Protein AF-A0A519YNK1-F1 (afdb_monomer)

Nearest PDB structures (foldseek):
  8r4b-assembly1_A  TM=4.518E-01  e=3.516E+00  Chlorobaculum tepidum
  6e3b-assembly11_K  TM=5.592E-01  e=9.603E+00  Saccharomyces cerevisiae

Secondary structure (DSSP, 8-state):
-TTTTT---STTS-SSB-TTSSBPPHHHHHHHHHHHHHHTT----S--SS---TTHHHHHHHHHHHHHHHHTT--HHHHHHHHHHHHT-SSTHHHHGGGSS-HHHHHHHHHHHHHHHHH-

Foldseek 3Di:
DCVVLVADDDPPQEPDADNVNDHDDPVVVFVVVVVVCVVVVQFDPPPDPDTDTPVVVLLVVLLVVLLVCLVVVHDVVVCLVVSCVVSPPPDSVVSCVSCPDDPSSVVSVVVVVVVVVVVD

Structure (mmCIF, N/CA/C/O backbone):
data_AF-A0A519YNK1-F1
#
_entry.id   AF-A0A519YNK1-F1
#
loop_
_atom_site.group_PDB
_atom_site.id
_atom_site.type_symbol
_atom_site.label_atom_id
_atom_site.label_alt_id
_atom_site.label_comp_id
_atom_site.label_asym_id
_atom_site.label_entity_id
_atom_site.label_seq_id
_atom_site.pdbx_PDB_ins_code
_atom_site.Cartn_x
_atom_site.Cartn_y
_atom_site.Cartn_z
_atom_site.occupancy
_atom_site.B_iso_or_equiv
_atom_site.auth_seq_id
_atom_site.auth_comp_id
_atom_site.auth_asym_id
_atom_site.auth_atom_id
_atom_site.pdbx_PDB_model_num
ATOM 1 N N . TRP A 1 1 ? 16.571 -18.365 -16.107 1.00 76.44 1 TRP A N 1
ATOM 2 C CA . TRP A 1 1 ? 16.019 -17.244 -16.895 1.00 76.44 1 TRP A CA 1
ATOM 3 C C . TRP A 1 1 ? 17.041 -16.142 -17.194 1.00 76.44 1 TRP A C 1
ATOM 5 O O . TRP A 1 1 ? 17.367 -15.988 -18.360 1.00 76.44 1 TRP A O 1
ATOM 15 N N . ARG A 1 2 ? 17.610 -15.410 -16.214 1.00 82.69 2 ARG A N 1
ATOM 16 C CA . ARG A 1 2 ? 18.537 -14.286 -16.512 1.00 82.69 2 ARG A CA 1
ATOM 17 C C . ARG A 1 2 ? 19.756 -14.677 -17.365 1.00 82.69 2 ARG A C 1
ATOM 19 O O . ARG A 1 2 ? 20.048 -13.993 -18.339 1.00 82.69 2 ARG A O 1
ATOM 26 N N . VAL A 1 3 ? 20.399 -15.804 -17.043 1.00 83.62 3 VAL A N 1
ATOM 27 C CA . VAL A 1 3 ? 21.522 -16.366 -17.821 1.00 83.62 3 VAL A CA 1
ATOM 28 C C . VAL A 1 3 ? 21.101 -16.686 -19.261 1.00 83.62 3 VAL A C 1
ATOM 30 O O . VAL A 1 3 ? 21.783 -16.311 -20.206 1.00 83.62 3 VAL A O 1
ATOM 33 N N . GLN A 1 4 ? 19.931 -17.307 -19.440 1.00 86.31 4 GLN A N 1
ATOM 34 C CA . GLN A 1 4 ? 19.389 -17.655 -20.762 1.00 86.31 4 GLN A CA 1
ATOM 35 C C . GLN A 1 4 ? 19.073 -16.413 -21.611 1.00 86.31 4 GLN A C 1
ATOM 37 O O . GLN A 1 4 ? 19.224 -16.447 -22.825 1.00 86.31 4 GLN A O 1
ATOM 42 N N . GLN A 1 5 ? 18.660 -15.315 -20.972 1.00 83.06 5 GLN A N 1
ATOM 43 C CA . GLN A 1 5 ? 18.306 -14.049 -21.626 1.00 83.06 5 GLN A CA 1
ATOM 44 C C . GLN A 1 5 ? 19.488 -13.069 -21.743 1.00 83.06 5 GLN A C 1
ATOM 46 O O . GLN A 1 5 ? 19.292 -11.921 -22.131 1.00 83.06 5 GLN A O 1
ATOM 51 N N . LYS A 1 6 ? 20.715 -13.499 -21.405 1.00 86.81 6 LYS A N 1
ATOM 52 C CA . LYS A 1 6 ? 21.933 -12.663 -21.432 1.00 86.81 6 LYS A CA 1
ATOM 53 C C . LYS A 1 6 ? 21.789 -11.348 -20.642 1.00 86.81 6 LYS A C 1
ATOM 55 O O . LYS A 1 6 ? 22.317 -10.308 -21.033 1.00 86.81 6 LYS A O 1
ATOM 60 N N . HIS A 1 7 ? 21.063 -11.397 -19.526 1.00 87.50 7 HIS A N 1
ATOM 61 C CA . HIS A 1 7 ? 20.918 -10.270 -18.608 1.00 87.50 7 HIS A CA 1
ATOM 62 C C . HIS A 1 7 ? 22.135 -10.144 -17.669 1.00 87.50 7 HIS A C 1
ATOM 64 O O . HIS A 1 7 ? 22.809 -11.150 -17.425 1.00 87.50 7 HIS A O 1
ATOM 70 N N . PRO A 1 8 ? 22.405 -8.956 -17.091 1.00 87.56 8 PRO A N 1
ATOM 71 C CA . PRO A 1 8 ? 23.485 -8.770 -16.120 1.00 87.56 8 PRO A CA 1
ATOM 72 C C . PRO A 1 8 ? 23.387 -9.734 -14.920 1.00 87.56 8 PRO A C 1
ATOM 74 O O . PRO A 1 8 ? 22.293 -9.989 -14.412 1.00 87.56 8 PRO A O 1
ATOM 77 N N . GLN A 1 9 ? 24.534 -10.280 -14.491 1.00 87.56 9 GLN A N 1
ATOM 78 C CA . GLN A 1 9 ? 24.648 -11.262 -13.392 1.00 87.56 9 GLN A CA 1
ATOM 79 C C . GLN A 1 9 ? 25.418 -10.744 -12.170 1.00 87.56 9 GLN A C 1
ATOM 81 O O . GLN A 1 9 ? 25.546 -11.470 -11.190 1.00 87.56 9 GLN A O 1
ATOM 86 N N . ALA A 1 10 ? 25.966 -9.529 -12.232 1.00 89.00 10 ALA A N 1
ATOM 87 C CA . ALA A 1 10 ? 26.723 -8.966 -11.122 1.00 89.00 10 ALA A CA 1
ATOM 88 C C . ALA A 1 10 ? 25.833 -8.801 -9.875 1.00 89.00 10 ALA A C 1
ATOM 90 O O . ALA A 1 10 ? 24.618 -8.631 -9.992 1.00 89.00 10 ALA A O 1
ATOM 91 N N . ASN A 1 11 ? 26.425 -8.857 -8.681 1.00 86.56 11 ASN A N 1
ATOM 92 C CA . ASN A 1 11 ? 25.670 -8.753 -7.423 1.00 86.56 11 ASN A CA 1
ATOM 93 C C . ASN A 1 11 ? 24.995 -7.384 -7.240 1.00 86.56 11 ASN A C 1
ATOM 95 O O . ASN A 1 11 ? 23.996 -7.281 -6.536 1.00 86.56 11 ASN A O 1
ATOM 99 N N . ASP A 1 12 ? 25.525 -6.349 -7.884 1.00 88.88 12 ASP A N 1
ATOM 100 C CA . ASP A 1 12 ? 24.982 -4.993 -7.942 1.00 88.88 12 ASP A CA 1
ATOM 101 C C . ASP A 1 12 ? 24.051 -4.770 -9.149 1.00 88.88 12 ASP A C 1
ATOM 103 O O . ASP A 1 12 ? 23.546 -3.666 -9.359 1.00 88.88 12 ASP A O 1
ATOM 107 N N . ALA A 1 13 ? 23.780 -5.810 -9.946 1.00 89.50 13 ALA A N 1
ATOM 108 C CA . ALA A 1 13 ? 22.851 -5.710 -11.057 1.00 89.50 13 ALA A CA 1
ATOM 109 C C . ALA A 1 13 ? 21.426 -5.445 -10.560 1.00 89.50 13 ALA A C 1
ATOM 111 O O . ALA A 1 13 ? 20.913 -6.109 -9.655 1.00 89.50 13 ALA A O 1
ATOM 112 N N . TRP A 1 14 ? 20.737 -4.529 -11.239 1.00 90.75 14 TRP A N 1
ATOM 113 C CA . TRP A 1 14 ? 19.348 -4.193 -10.950 1.00 90.75 14 TRP A CA 1
ATOM 114 C C . TRP A 1 14 ? 18.448 -5.438 -10.910 1.00 90.75 14 TRP A C 1
ATOM 116 O O . TRP A 1 14 ? 18.533 -6.338 -11.755 1.00 90.75 14 TRP A O 1
ATOM 126 N N . LEU A 1 15 ? 17.541 -5.497 -9.929 1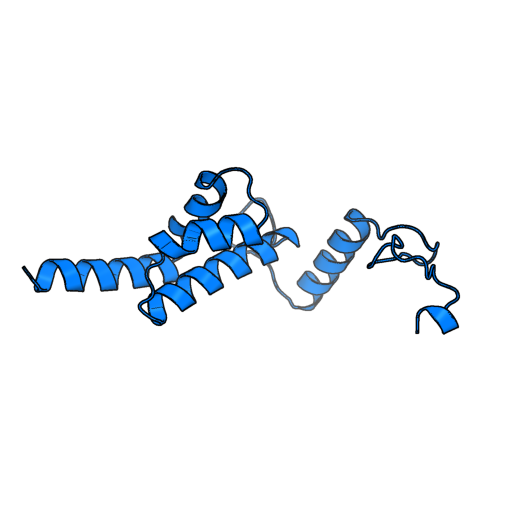.00 88.88 15 LEU A N 1
ATOM 127 C CA . LEU A 1 15 ? 16.571 -6.592 -9.838 1.00 88.88 15 LEU A CA 1
ATOM 128 C C . LEU A 1 15 ? 15.575 -6.550 -11.012 1.00 88.88 15 LEU A C 1
ATOM 130 O O . LEU A 1 15 ? 15.318 -7.563 -11.668 1.00 88.88 15 LEU A O 1
ATOM 134 N N . PHE A 1 16 ? 15.053 -5.358 -11.298 1.00 89.00 16 PHE A N 1
ATOM 135 C CA . PHE A 1 16 ? 14.148 -5.104 -12.411 1.00 89.00 16 PHE A CA 1
ATOM 136 C C . PHE A 1 16 ? 14.917 -4.455 -13.555 1.00 89.00 16 PHE A C 1
ATOM 138 O O . PHE A 1 16 ? 15.481 -3.370 -13.404 1.00 89.00 16 PHE A O 1
ATOM 145 N N . ILE A 1 17 ? 14.922 -5.127 -14.701 1.00 90.69 17 ILE A N 1
ATOM 146 C CA . ILE A 1 17 ? 15.700 -4.746 -15.878 1.00 90.69 17 ILE A CA 1
ATOM 147 C C . ILE A 1 17 ? 14.803 -4.643 -17.102 1.00 90.69 17 ILE A C 1
ATOM 149 O O . ILE A 1 17 ? 13.906 -5.463 -17.310 1.00 90.69 17 ILE A O 1
ATOM 153 N N . GLY A 1 18 ? 15.036 -3.608 -17.902 1.00 86.62 18 GLY A N 1
ATOM 154 C CA . GLY A 1 18 ? 14.405 -3.446 -19.204 1.00 86.62 18 GLY A CA 1
ATOM 155 C C . GLY A 1 18 ? 15.028 -4.360 -20.262 1.00 86.62 18 GLY A C 1
ATOM 156 O O . GLY A 1 18 ? 16.065 -4.990 -20.052 1.00 86.62 18 GLY A O 1
ATOM 157 N N . LYS A 1 19 ? 14.427 -4.384 -21.457 1.00 85.38 19 LYS A N 1
ATOM 158 C CA . LYS A 1 19 ? 14.947 -5.143 -22.615 1.00 85.38 19 LYS A CA 1
ATOM 159 C C . LYS A 1 19 ? 16.348 -4.701 -23.060 1.00 85.38 19 LYS A C 1
ATOM 161 O O . LYS A 1 19 ? 17.039 -5.446 -23.738 1.00 85.38 19 LYS A O 1
ATOM 166 N N . ASN A 1 20 ? 16.754 -3.494 -22.682 1.00 87.38 20 ASN A N 1
ATOM 167 C CA . ASN A 1 20 ? 18.062 -2.907 -22.956 1.00 87.38 20 ASN A CA 1
ATOM 168 C C . ASN A 1 20 ? 19.106 -3.205 -21.861 1.00 87.38 20 ASN A C 1
ATOM 170 O O . ASN A 1 20 ? 20.144 -2.550 -21.839 1.00 87.38 20 ASN A O 1
ATOM 174 N N . ASN A 1 21 ? 18.840 -4.143 -20.940 1.00 87.44 21 ASN A N 1
ATOM 175 C CA . ASN A 1 21 ? 19.712 -4.485 -19.805 1.00 87.44 21 ASN A CA 1
ATOM 176 C C . ASN A 1 21 ? 19.992 -3.332 -18.823 1.00 87.44 21 ASN A C 1
ATOM 178 O O . ASN A 1 21 ? 20.890 -3.441 -17.991 1.00 87.44 21 ASN A O 1
ATOM 182 N N . GLN A 1 22 ? 19.215 -2.251 -18.885 1.00 88.56 22 GLN A N 1
ATOM 183 C CA . GLN A 1 22 ? 19.287 -1.134 -17.943 1.00 88.56 22 GLN A CA 1
ATOM 184 C C . GLN A 1 22 ? 18.238 -1.282 -16.841 1.00 88.56 22 GLN A C 1
ATOM 186 O O . GLN A 1 22 ? 17.315 -2.097 -16.956 1.00 88.56 22 GLN A O 1
ATOM 191 N N . ALA A 1 23 ? 18.362 -0.470 -15.788 1.00 90.12 23 ALA A N 1
ATOM 192 C CA . ALA A 1 23 ? 17.342 -0.357 -14.751 1.00 90.12 23 ALA A CA 1
ATOM 193 C C . ALA A 1 23 ? 15.958 -0.117 -15.373 1.00 90.12 23 ALA A C 1
ATOM 195 O O . ALA A 1 23 ? 15.804 0.672 -16.312 1.00 90.12 23 ALA A O 1
ATOM 196 N N . PHE A 1 24 ? 14.945 -0.811 -14.859 1.00 91.50 24 PHE A N 1
ATOM 197 C CA . PHE A 1 24 ? 13.584 -0.630 -15.343 1.00 91.50 24 PHE A CA 1
ATOM 198 C C . PHE 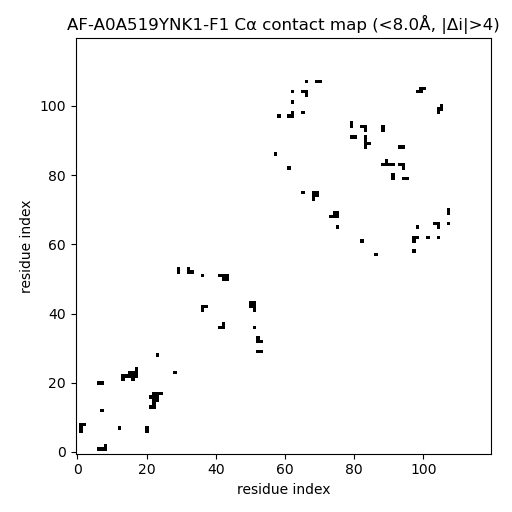A 1 24 ? 13.091 0.791 -15.045 1.00 91.50 24 PHE A C 1
ATOM 200 O O . PHE A 1 24 ? 13.214 1.289 -13.928 1.00 91.50 24 PHE A O 1
ATOM 207 N N . ASN A 1 25 ? 12.517 1.448 -16.050 1.00 91.06 25 ASN A N 1
ATOM 208 C CA . ASN A 1 25 ? 12.070 2.829 -15.933 1.00 91.06 25 ASN A CA 1
ATOM 209 C C . ASN A 1 25 ? 10.757 2.921 -15.129 1.00 91.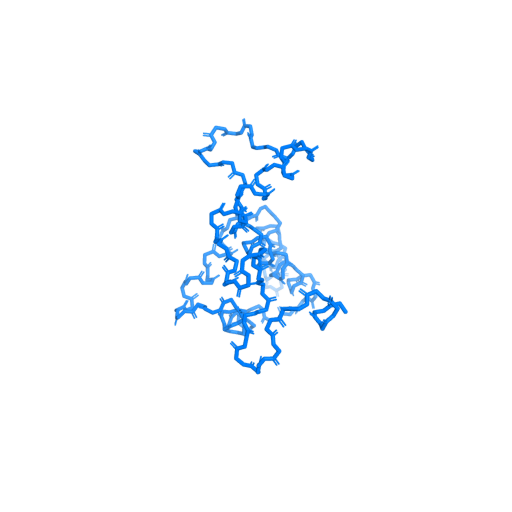06 25 ASN A C 1
ATOM 211 O O . ASN A 1 25 ? 9.782 2.233 -15.440 1.00 91.06 25 ASN A O 1
ATOM 215 N N . GLN A 1 26 ? 10.718 3.808 -14.129 1.00 90.00 26 GLN A N 1
ATOM 216 C CA . GLN A 1 26 ? 9.545 4.009 -13.272 1.00 90.00 26 GLN A CA 1
ATOM 217 C C . GLN A 1 26 ? 8.289 4.412 -14.061 1.00 90.00 26 GLN A C 1
ATOM 219 O O . GLN A 1 26 ? 7.230 3.833 -13.842 1.00 90.00 26 GLN A O 1
ATOM 224 N N . TRP A 1 27 ? 8.397 5.328 -15.024 1.00 92.31 27 TRP A N 1
ATOM 225 C CA . TRP A 1 27 ? 7.274 5.765 -15.864 1.00 92.31 27 TRP A CA 1
ATOM 226 C C . TRP A 1 27 ? 6.681 4.617 -16.678 1.00 92.31 27 TRP A C 1
ATOM 228 O O . TRP A 1 27 ? 5.468 4.510 -16.828 1.00 92.31 27 TRP A O 1
ATOM 238 N N . THR A 1 28 ? 7.534 3.718 -17.179 1.00 93.00 28 THR A N 1
ATOM 239 C CA . THR A 1 28 ? 7.073 2.515 -17.891 1.00 93.00 28 THR A CA 1
ATOM 240 C C . THR A 1 28 ? 6.302 1.585 -16.956 1.00 93.00 28 THR A C 1
ATOM 242 O O . THR A 1 28 ? 5.296 1.001 -17.358 1.00 93.00 28 THR A O 1
ATOM 245 N N . LEU A 1 29 ? 6.748 1.454 -15.704 1.00 92.44 29 LEU A N 1
ATOM 246 C CA . LEU A 1 29 ? 6.062 0.646 -14.700 1.00 92.44 29 LEU A CA 1
ATOM 247 C C . LEU A 1 29 ? 4.708 1.259 -14.315 1.00 92.44 29 LEU A C 1
ATOM 249 O O . LEU A 1 29 ? 3.717 0.540 -14.195 1.00 92.44 29 LEU A O 1
ATOM 253 N N . GLU A 1 30 ? 4.649 2.580 -14.169 1.00 93.62 30 GLU A N 1
ATOM 254 C CA . GLU A 1 30 ? 3.415 3.318 -13.892 1.00 93.62 30 GLU A CA 1
ATOM 255 C C . GLU A 1 30 ? 2.406 3.217 -15.047 1.00 93.62 30 GLU A C 1
ATOM 257 O O . GLU A 1 30 ? 1.224 2.974 -14.796 1.00 93.62 30 GLU A O 1
ATOM 262 N N . ASP A 1 31 ? 2.851 3.310 -16.307 1.00 94.56 31 ASP A N 1
ATOM 263 C CA . ASP A 1 31 ? 1.983 3.107 -17.477 1.00 94.56 31 ASP A CA 1
ATOM 264 C C . ASP A 1 31 ? 1.470 1.662 -17.559 1.00 94.56 31 ASP A C 1
ATOM 266 O O . ASP A 1 31 ? 0.282 1.421 -17.784 1.00 94.56 31 ASP A O 1
ATOM 270 N N . ALA A 1 32 ? 2.339 0.679 -17.302 1.00 94.88 32 ALA A N 1
ATOM 271 C CA . ALA A 1 32 ? 1.930 -0.721 -17.228 1.00 94.88 32 ALA A CA 1
ATOM 272 C C . ALA A 1 32 ? 0.866 -0.936 -16.138 1.00 94.88 32 ALA A C 1
ATOM 274 O O . ALA A 1 32 ? -0.159 -1.574 -16.394 1.00 94.88 32 ALA A O 1
ATOM 275 N N . PHE A 1 33 ? 1.061 -0.354 -14.950 1.00 95.88 33 PHE A N 1
ATOM 276 C CA . PHE A 1 33 ? 0.079 -0.400 -13.869 1.00 95.88 33 PHE A CA 1
ATOM 277 C C . PHE A 1 33 ? -1.244 0.255 -14.272 1.00 95.88 33 PHE A C 1
ATOM 279 O O . PHE A 1 33 ? -2.303 -0.332 -14.053 1.00 95.88 33 PHE A O 1
ATOM 286 N N . LYS A 1 34 ? -1.204 1.428 -14.917 1.00 95.88 34 LYS A N 1
ATOM 287 C CA . LYS A 1 34 ? -2.400 2.108 -15.430 1.00 95.88 34 LYS A CA 1
ATOM 288 C C . LYS A 1 34 ? -3.201 1.198 -16.364 1.00 95.88 34 LYS A C 1
ATOM 290 O O . LYS A 1 34 ? -4.405 1.052 -16.164 1.00 95.88 34 LYS A O 1
ATOM 295 N N . ARG A 1 35 ? -2.543 0.537 -17.322 1.00 97.06 35 ARG A N 1
ATOM 296 C CA . ARG A 1 35 ? -3.195 -0.397 -18.258 1.00 97.06 35 ARG A CA 1
ATOM 297 C C . ARG A 1 35 ? -3.798 -1.609 -17.549 1.00 97.06 35 ARG A C 1
ATOM 299 O O . ARG A 1 35 ? -4.903 -2.022 -17.890 1.00 97.06 35 ARG A O 1
ATOM 306 N N . ILE A 1 36 ? -3.086 -2.192 -16.580 1.00 97.00 36 ILE A N 1
ATOM 307 C CA . ILE A 1 36 ? -3.590 -3.324 -15.782 1.00 97.00 36 ILE A CA 1
ATOM 308 C C . ILE A 1 36 ? -4.837 -2.902 -15.004 1.00 97.00 36 ILE A C 1
ATOM 310 O O . ILE A 1 36 ? -5.862 -3.575 -15.069 1.00 97.00 36 ILE A O 1
ATOM 314 N N . ARG A 1 37 ? -4.764 -1.761 -14.316 1.00 96.44 37 ARG A N 1
ATOM 315 C CA . ARG A 1 37 ? -5.862 -1.176 -13.546 1.00 96.44 37 ARG A CA 1
ATOM 316 C C . ARG A 1 37 ? -7.103 -0.936 -14.412 1.00 96.44 37 ARG A C 1
ATOM 318 O O . ARG A 1 37 ? -8.203 -1.300 -14.006 1.00 96.44 37 ARG A O 1
ATOM 325 N N . GLU A 1 38 ? -6.927 -0.355 -15.598 1.00 95.81 38 GLU A N 1
ATOM 326 C CA . GLU A 1 38 ? -8.014 -0.108 -16.555 1.00 95.81 38 GLU A CA 1
ATOM 327 C C . GLU A 1 38 ? -8.659 -1.411 -17.035 1.00 95.81 38 GLU A C 1
ATOM 329 O O . GLU A 1 38 ? -9.882 -1.531 -17.003 1.00 95.81 38 GLU A O 1
ATOM 334 N N . LYS A 1 39 ? -7.854 -2.419 -17.396 1.00 97.50 39 LYS A N 1
ATOM 335 C CA . LYS A 1 39 ? -8.355 -3.748 -17.785 1.00 97.50 39 LYS A CA 1
ATOM 336 C C . LYS A 1 39 ? -9.083 -4.470 -16.653 1.00 97.50 39 LYS A C 1
ATOM 338 O O . LYS A 1 39 ? -10.029 -5.200 -16.917 1.00 97.50 39 LYS A O 1
ATOM 343 N N . ALA A 1 40 ? -8.658 -4.260 -15.411 1.00 96.81 40 ALA A N 1
ATOM 344 C CA . ALA A 1 40 ? -9.326 -4.791 -14.228 1.00 96.81 40 ALA A CA 1
ATOM 345 C C . ALA A 1 40 ? -10.611 -4.021 -13.862 1.00 96.81 40 ALA A C 1
ATOM 347 O O . ALA A 1 40 ? -11.285 -4.388 -12.904 1.00 96.81 40 ALA A O 1
ATOM 348 N N . GLY A 1 41 ? -10.945 -2.936 -14.573 1.00 96.12 41 GLY A N 1
ATOM 349 C CA . GLY A 1 41 ? -12.106 -2.098 -14.267 1.00 96.12 41 GLY A CA 1
ATOM 350 C C . GLY A 1 41 ? -11.964 -1.278 -12.980 1.00 96.12 41 GLY A C 1
ATOM 351 O O . GLY A 1 41 ? -12.948 -0.725 -12.493 1.00 96.12 41 GLY A O 1
ATOM 352 N N . ILE A 1 42 ? -10.753 -1.168 -12.424 1.00 94.69 42 ILE A N 1
ATOM 353 C CA . ILE A 1 42 ? -10.500 -0.479 -11.155 1.00 94.69 42 ILE A CA 1
ATOM 354 C C . ILE A 1 42 ? -10.391 1.024 -11.416 1.00 94.69 42 ILE A C 1
ATOM 356 O O . ILE A 1 42 ? -9.368 1.549 -11.863 1.00 94.69 42 ILE A O 1
ATOM 360 N N . LYS A 1 43 ? -11.453 1.760 -11.113 1.00 93.50 43 LYS A N 1
ATOM 361 C CA . LYS A 1 43 ? -11.509 3.212 -11.295 1.00 93.50 43 LYS A CA 1
ATOM 362 C C . LYS A 1 43 ? -12.158 3.882 -10.099 1.00 93.50 43 LYS A C 1
ATOM 364 O O . LYS A 1 43 ? -13.060 3.326 -9.483 1.00 93.50 43 LYS A O 1
ATOM 369 N N . ARG A 1 44 ? -1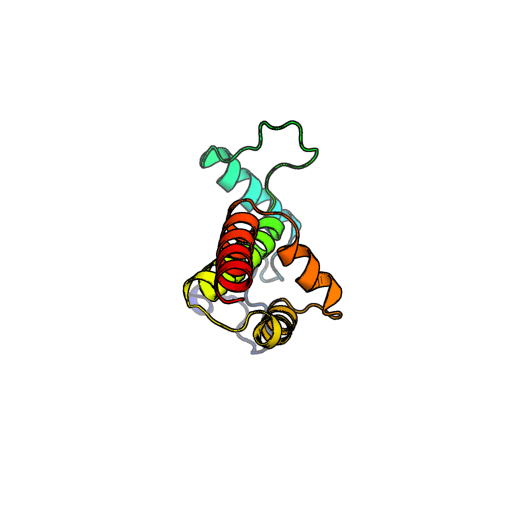1.702 5.094 -9.803 1.00 90.69 44 ARG A N 1
ATOM 370 C CA . ARG A 1 44 ? -12.397 5.987 -8.878 1.00 90.69 44 ARG A CA 1
ATOM 371 C C . ARG A 1 44 ? -13.462 6.772 -9.627 1.00 90.69 44 ARG A C 1
ATOM 373 O O . ARG A 1 44 ? -13.220 7.203 -10.756 1.00 90.69 44 ARG A O 1
ATOM 380 N N . THR A 1 45 ? -14.609 6.953 -8.985 1.00 92.75 45 THR A N 1
ATOM 381 C CA . THR A 1 45 ? -15.786 7.667 -9.512 1.00 92.75 45 THR A CA 1
ATOM 382 C C . THR A 1 45 ? -16.259 8.782 -8.580 1.00 92.75 45 THR A C 1
ATOM 384 O O . THR A 1 45 ? -17.305 9.372 -8.804 1.00 92.75 45 THR A O 1
ATOM 387 N N . ASP A 1 46 ? -15.497 9.072 -7.532 1.00 90.62 46 ASP A N 1
ATOM 388 C CA . ASP A 1 46 ? -15.849 9.976 -6.436 1.00 90.62 46 ASP A CA 1
ATOM 389 C C . ASP A 1 46 ? -15.339 11.412 -6.634 1.00 90.62 46 ASP A C 1
ATOM 391 O O . ASP A 1 46 ? -15.253 12.185 -5.687 1.00 90.62 46 ASP A O 1
ATOM 395 N N . GLY A 1 47 ? -14.962 11.770 -7.863 1.00 89.00 47 GLY A N 1
ATOM 396 C CA . GLY A 1 47 ? -14.476 13.110 -8.200 1.00 89.00 47 GLY A CA 1
ATOM 397 C C . GLY A 1 47 ? -13.058 13.429 -7.715 1.00 89.00 47 GLY A C 1
ATOM 398 O O . GLY A 1 47 ? -12.595 14.548 -7.923 1.00 89.00 47 GLY A O 1
ATOM 399 N N . ALA A 1 48 ? -12.341 12.476 -7.107 1.00 88.12 48 ALA A N 1
ATOM 400 C CA . ALA A 1 48 ? -10.952 12.686 -6.712 1.00 88.12 48 ALA A CA 1
ATOM 401 C C . ALA A 1 48 ? -10.056 12.991 -7.927 1.00 88.12 48 ALA A C 1
ATOM 403 O O . ALA A 1 48 ? -10.174 12.357 -8.978 1.00 88.12 48 ALA A O 1
ATOM 404 N N . THR A 1 49 ? -9.104 13.915 -7.754 1.00 90.12 49 THR A N 1
ATOM 405 C CA . THR A 1 49 ? -8.178 14.357 -8.814 1.00 90.12 49 THR A CA 1
ATOM 406 C C . THR A 1 49 ? -7.400 13.201 -9.443 1.00 90.12 49 THR A C 1
ATOM 408 O O . THR A 1 49 ? -7.134 13.206 -10.643 1.00 90.12 49 THR A O 1
ATOM 411 N N . TYR A 1 50 ? -7.022 12.205 -8.636 1.00 89.88 50 TYR A N 1
ATOM 412 C CA . TYR A 1 50 ? -6.170 11.103 -9.067 1.00 89.88 50 TYR A CA 1
ATOM 413 C C . TYR A 1 50 ? -6.926 9.776 -9.074 1.00 89.88 50 TYR A C 1
ATOM 415 O O . TYR A 1 50 ? -7.596 9.401 -8.114 1.00 89.88 50 TYR A O 1
ATOM 423 N N . GLN A 1 51 ? -6.749 9.025 -10.158 1.00 94.75 51 GLN A N 1
ATOM 424 C CA . GLN A 1 51 ? -7.080 7.603 -10.203 1.00 94.75 51 GLN A CA 1
ATOM 425 C C . GLN A 1 51 ? -6.089 6.791 -9.350 1.00 94.75 51 GLN A C 1
ATOM 427 O O . GLN A 1 51 ? -4.998 7.294 -9.092 1.00 94.75 51 GLN A O 1
ATOM 432 N N . PRO A 1 52 ? -6.410 5.543 -8.950 1.00 94.25 52 PRO A N 1
ATOM 433 C CA . PRO A 1 52 ? -5.483 4.708 -8.191 1.00 94.25 52 PRO A CA 1
ATOM 434 C C . PRO A 1 52 ? -4.140 4.557 -8.917 1.00 94.25 52 PRO A C 1
ATOM 436 O O . PRO A 1 52 ? -4.096 4.205 -10.098 1.00 94.25 52 PRO A O 1
ATOM 439 N N . ARG A 1 53 ? -3.050 4.837 -8.207 1.00 92.56 53 ARG A N 1
ATOM 440 C CA . ARG A 1 53 ? -1.663 4.841 -8.688 1.00 92.56 53 ARG A CA 1
ATOM 441 C C . ARG A 1 53 ? -0.906 3.651 -8.128 1.00 92.56 53 ARG A C 1
ATOM 443 O O . ARG A 1 53 ? -1.283 3.074 -7.111 1.00 92.56 53 ARG A O 1
ATOM 450 N N . LEU A 1 54 ? 0.240 3.356 -8.733 1.00 92.62 54 LEU A N 1
ATOM 451 C CA . LEU A 1 54 ? 1.132 2.309 -8.242 1.00 92.62 54 LEU A CA 1
ATOM 452 C C . LEU A 1 54 ? 1.577 2.571 -6.791 1.00 92.62 54 LEU A C 1
ATOM 454 O O . LEU A 1 54 ? 1.604 1.651 -5.978 1.00 92.62 54 LEU A O 1
ATOM 458 N N . HIS A 1 55 ? 1.851 3.834 -6.440 1.00 90.00 55 HIS A N 1
ATOM 459 C CA . HIS A 1 55 ? 2.195 4.225 -5.068 1.00 90.00 55 HIS A CA 1
ATOM 460 C C . HIS A 1 55 ? 1.071 3.929 -4.061 1.00 90.00 55 HIS A C 1
ATOM 462 O O . HIS A 1 55 ? 1.340 3.653 -2.895 1.00 90.00 55 HIS A O 1
ATOM 468 N N . ASP A 1 56 ? -0.190 3.916 -4.493 1.00 89.94 56 ASP A N 1
ATOM 469 C CA . ASP A 1 56 ? -1.319 3.673 -3.594 1.00 89.94 56 ASP A CA 1
ATOM 470 C C . ASP A 1 56 ? -1.378 2.198 -3.135 1.00 89.94 56 ASP A C 1
ATOM 472 O O . ASP A 1 56 ? -2.018 1.890 -2.128 1.00 89.94 56 ASP A O 1
ATOM 476 N N . LEU A 1 57 ? -0.639 1.281 -3.781 1.00 91.00 57 LEU A N 1
ATOM 477 C CA . LEU A 1 57 ? -0.429 -0.080 -3.264 1.00 91.00 57 LEU A CA 1
ATOM 478 C C . LEU A 1 57 ? 0.314 -0.073 -1.927 1.00 91.00 57 LEU A C 1
ATOM 480 O O . LEU A 1 57 ? -0.033 -0.824 -1.019 1.00 91.00 57 LEU A O 1
ATOM 484 N N . ARG A 1 58 ? 1.307 0.808 -1.778 1.00 89.75 58 ARG A N 1
ATOM 485 C CA . ARG A 1 58 ? 2.034 0.987 -0.519 1.00 89.75 58 ARG A CA 1
ATOM 486 C C . ARG A 1 58 ? 1.107 1.507 0.576 1.00 89.75 58 ARG A C 1
ATOM 488 O O . ARG A 1 58 ? 1.168 1.028 1.705 1.00 89.75 58 ARG A O 1
ATOM 495 N N . HIS A 1 59 ? 0.236 2.455 0.231 1.00 87.38 59 HIS A N 1
ATOM 496 C CA . HIS A 1 59 ? -0.791 2.945 1.147 1.00 87.38 59 HIS A CA 1
ATOM 497 C C . HIS A 1 59 ? -1.746 1.814 1.554 1.00 87.38 59 HIS A C 1
ATOM 499 O O . HIS A 1 59 ? -2.006 1.614 2.737 1.00 87.38 59 HIS A O 1
ATOM 505 N N . SER A 1 60 ? -2.225 1.034 0.583 1.00 89.06 60 SER A N 1
ATOM 506 C CA . SER A 1 60 ? -3.121 -0.104 0.821 1.00 89.06 60 SER A CA 1
ATOM 507 C C . SER A 1 60 ? -2.479 -1.152 1.734 1.00 89.06 60 SER A C 1
ATOM 509 O O . SER A 1 60 ? -3.117 -1.633 2.666 1.00 89.06 60 SER A O 1
ATOM 511 N N . PHE A 1 61 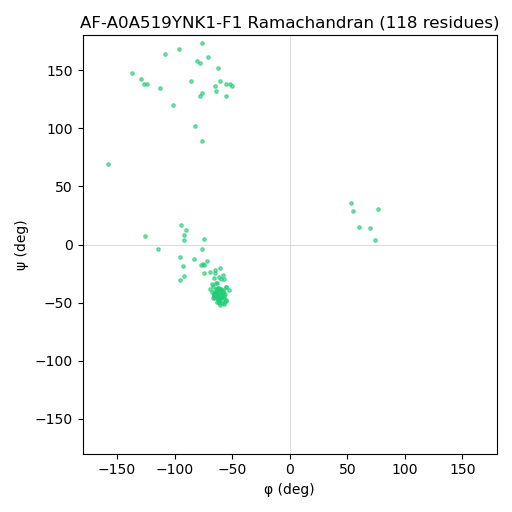? -1.195 -1.461 1.525 1.00 92.38 61 PHE A N 1
ATOM 512 C CA . PHE A 1 61 ? -0.422 -2.331 2.411 1.00 92.38 61 PHE A CA 1
ATOM 513 C C . PHE A 1 61 ? -0.373 -1.795 3.848 1.00 92.38 61 PHE A C 1
ATOM 515 O O . PHE A 1 61 ? -0.669 -2.541 4.782 1.00 92.38 61 PHE A O 1
ATOM 522 N N . ALA A 1 62 ? -0.028 -0.516 4.030 1.00 91.31 62 ALA A N 1
ATOM 523 C CA . ALA A 1 62 ? 0.091 0.084 5.357 1.00 91.31 62 ALA A CA 1
ATOM 524 C C . ALA A 1 62 ? -1.241 0.024 6.122 1.00 91.31 62 ALA A C 1
ATOM 526 O O . ALA A 1 62 ? -1.269 -0.432 7.264 1.00 91.31 62 ALA A O 1
ATOM 527 N N . VAL A 1 63 ? -2.348 0.393 5.466 1.00 88.75 63 VAL A N 1
ATOM 528 C CA . VAL A 1 63 ? -3.699 0.317 6.045 1.00 88.75 63 VAL A CA 1
ATOM 529 C C . VAL A 1 63 ? -4.060 -1.120 6.416 1.00 88.75 63 VAL A C 1
ATOM 531 O O . VAL A 1 63 ? -4.421 -1.373 7.562 1.00 88.75 63 VAL A O 1
ATOM 534 N N . ASN A 1 64 ? -3.914 -2.076 5.493 1.00 91.44 64 ASN A N 1
ATOM 535 C CA . ASN A 1 64 ? -4.255 -3.477 5.760 1.00 91.44 64 ASN A CA 1
ATOM 536 C C . ASN A 1 64 ? -3.433 -4.059 6.920 1.00 91.44 64 ASN A C 1
ATOM 538 O O . ASN A 1 64 ? -3.966 -4.792 7.752 1.00 91.44 64 ASN A O 1
ATOM 542 N N . ARG A 1 65 ? -2.145 -3.706 7.023 1.00 93.62 65 ARG A N 1
ATOM 543 C CA . ARG A 1 65 ? -1.285 -4.148 8.130 1.00 93.62 65 ARG A CA 1
ATOM 544 C C . ARG A 1 65 ? -1.731 -3.568 9.469 1.00 93.62 65 ARG A C 1
ATOM 546 O O . ARG A 1 65 ? -1.732 -4.305 10.458 1.00 93.62 65 ARG A O 1
ATOM 553 N N . LEU A 1 66 ? -2.103 -2.286 9.502 1.00 90.56 66 LEU A N 1
ATOM 554 C CA . LEU A 1 66 ? -2.637 -1.640 10.701 1.00 90.56 66 LEU A CA 1
ATOM 555 C C . LEU A 1 66 ? -3.956 -2.293 11.129 1.00 90.56 66 LEU A C 1
ATOM 557 O O . LEU A 1 66 ? -4.059 -2.709 12.280 1.00 90.56 66 LEU A O 1
ATOM 561 N N . VAL A 1 67 ? -4.912 -2.467 10.208 1.00 88.94 67 VAL A N 1
ATOM 562 C CA . VAL A 1 67 ? -6.200 -3.141 10.473 1.00 88.94 67 VAL A CA 1
ATOM 563 C C . VAL A 1 67 ? -5.973 -4.543 11.046 1.00 88.94 67 VAL A C 1
ATOM 565 O O . VAL A 1 67 ? -6.499 -4.862 12.108 1.00 88.94 67 VAL A O 1
ATOM 568 N N . SER A 1 68 ? -5.103 -5.342 10.422 1.00 93.38 68 SER A N 1
ATOM 569 C CA . SER A 1 68 ? -4.740 -6.680 10.910 1.00 93.38 68 SER A CA 1
ATOM 570 C C . SER A 1 68 ? -4.166 -6.641 12.331 1.00 93.38 68 SER A C 1
ATOM 572 O O . SER A 1 68 ? -4.516 -7.468 13.163 1.00 93.38 68 SER A O 1
ATOM 574 N N . TRP A 1 69 ? -3.300 -5.673 12.661 1.00 94.06 69 TRP A N 1
ATOM 575 C CA . TRP A 1 69 ? -2.783 -5.537 14.030 1.00 94.06 69 TRP A CA 1
ATOM 576 C C . TRP A 1 69 ? -3.851 -5.138 15.046 1.00 94.06 69 TRP A C 1
ATOM 578 O O . TRP A 1 69 ? -3.795 -5.611 16.183 1.00 94.06 69 TRP A O 1
ATOM 588 N N . TYR A 1 70 ? -4.809 -4.295 14.661 1.00 87.88 70 TYR A N 1
ATOM 589 C CA . TYR A 1 70 ? -5.941 -3.970 15.523 1.00 87.88 70 TYR A CA 1
ATOM 590 C C . TYR A 1 70 ? -6.786 -5.215 15.821 1.00 87.88 70 TYR A C 1
ATOM 592 O O . TYR A 1 70 ? -7.013 -5.503 16.998 1.00 87.88 70 TYR A O 1
ATOM 600 N N . GLN A 1 71 ? -7.130 -5.987 14.786 1.00 88.12 71 GLN A N 1
ATOM 601 C CA . GLN A 1 71 ? -7.903 -7.233 14.880 1.00 88.12 71 GLN A CA 1
ATOM 602 C C . GLN A 1 71 ? -7.189 -8.317 15.700 1.00 88.12 71 GLN A C 1
ATOM 604 O O . GLN A 1 71 ? -7.807 -9.018 16.497 1.00 88.12 71 GLN A O 1
ATOM 609 N N . GLU A 1 72 ? -5.865 -8.411 15.575 1.00 94.38 72 GLU A N 1
ATOM 610 C CA . GLU A 1 72 ? -5.011 -9.302 16.372 1.00 94.38 72 GLU A CA 1
ATOM 611 C C . GLU A 1 72 ? -4.806 -8.813 17.826 1.00 94.38 72 GLU A C 1
ATOM 613 O O . GLU A 1 72 ? -4.019 -9.402 18.564 1.00 94.38 72 GLU A O 1
ATOM 618 N N . ASN A 1 73 ? -5.466 -7.727 18.251 1.00 89.88 73 ASN A N 1
ATOM 619 C CA . ASN A 1 73 ? -5.299 -7.083 19.562 1.00 89.88 73 ASN A CA 1
ATOM 620 C C . ASN A 1 73 ? -3.845 -6.693 19.896 1.00 89.88 73 ASN A C 1
ATOM 622 O O . ASN A 1 73 ? -3.462 -6.601 21.061 1.00 89.88 73 ASN A O 1
ATOM 626 N N . LYS A 1 74 ? -3.019 -6.409 18.884 1.00 92.81 74 LYS A N 1
ATOM 627 C CA . LYS A 1 74 ? -1.628 -5.989 19.089 1.00 92.81 74 LYS A CA 1
ATOM 628 C C . LYS A 1 74 ? -1.528 -4.520 19.501 1.00 92.81 74 LYS A C 1
ATOM 630 O O . LYS A 1 74 ? -2.391 -3.689 19.185 1.00 92.81 74 LYS A O 1
ATOM 635 N N . ASN A 1 75 ? -0.427 -4.179 20.174 1.00 89.62 75 ASN A N 1
ATOM 636 C CA . ASN A 1 75 ? -0.102 -2.796 20.510 1.00 89.62 75 ASN A CA 1
ATOM 637 C C . ASN A 1 75 ? 0.432 -2.057 19.272 1.00 89.62 75 ASN A C 1
ATOM 639 O O . ASN A 1 75 ? 1.633 -2.021 19.010 1.00 89.62 75 ASN A O 1
ATOM 643 N N . VAL A 1 76 ? -0.482 -1.461 18.505 1.00 88.19 76 VAL A N 1
ATOM 644 C CA . VAL A 1 76 ? -0.163 -0.714 17.279 1.00 88.19 76 VAL A CA 1
ATOM 645 C C . VAL A 1 76 ? 0.850 0.403 17.539 1.00 88.19 76 VAL A C 1
ATOM 647 O O . VAL A 1 76 ? 1.757 0.576 16.733 1.00 88.19 76 VAL A O 1
ATOM 650 N N . GLN A 1 77 ? 0.788 1.084 18.688 1.00 85.44 77 GLN A N 1
ATOM 651 C CA . GLN A 1 77 ? 1.716 2.177 19.004 1.00 85.44 77 GLN A CA 1
ATOM 652 C C . GLN A 1 77 ? 3.172 1.703 19.077 1.00 85.44 77 GLN A C 1
ATOM 654 O O . GLN A 1 77 ? 4.067 2.393 18.597 1.00 85.44 77 GLN A O 1
ATOM 659 N N . GLN A 1 78 ? 3.406 0.499 19.605 1.00 90.62 78 GLN A N 1
ATOM 660 C CA . GLN A 1 78 ? 4.737 -0.115 19.636 1.00 90.62 78 GLN A CA 1
ATOM 661 C C . GLN A 1 78 ? 5.189 -0.633 18.262 1.00 90.62 78 GLN A C 1
ATOM 663 O O . GLN A 1 78 ? 6.386 -0.732 18.004 1.00 90.62 78 GLN A O 1
ATOM 668 N N . LEU A 1 79 ? 4.250 -0.953 17.367 1.00 91.88 79 LEU A N 1
ATOM 669 C CA . LEU A 1 79 ? 4.536 -1.517 16.044 1.00 91.88 79 LEU A CA 1
ATOM 670 C C . LEU A 1 79 ? 4.667 -0.455 14.941 1.00 91.88 79 LEU A C 1
ATOM 672 O O . LEU A 1 79 ? 5.271 -0.719 13.900 1.00 91.88 79 LEU A O 1
ATOM 676 N N . LEU A 1 80 ? 4.158 0.759 15.160 1.00 89.75 80 LEU A N 1
ATOM 677 C CA . LEU A 1 80 ? 4.264 1.874 14.214 1.00 89.75 80 LEU A CA 1
ATOM 678 C C . LEU A 1 80 ? 5.709 2.216 13.816 1.00 89.75 80 LEU A C 1
ATOM 680 O O . LEU A 1 80 ? 5.938 2.405 12.620 1.00 89.75 80 LEU A O 1
ATOM 684 N N . PRO A 1 81 ? 6.701 2.257 14.730 1.00 90.94 81 PRO A N 1
ATOM 685 C CA . PRO A 1 81 ? 8.093 2.471 14.339 1.00 90.94 81 PRO A CA 1
ATOM 686 C C . PRO A 1 81 ? 8.613 1.390 13.387 1.00 90.94 81 PRO A C 1
ATOM 688 O O . PRO A 1 81 ? 9.287 1.708 12.409 1.00 90.94 81 PRO A O 1
ATOM 691 N N . ILE A 1 82 ? 8.236 0.126 13.607 1.00 92.62 82 ILE A N 1
ATOM 692 C CA . ILE A 1 82 ? 8.625 -0.997 12.742 1.00 92.62 82 ILE A CA 1
ATOM 693 C C . ILE A 1 82 ? 8.012 -0.824 11.349 1.00 92.62 82 ILE A C 1
ATOM 695 O O . ILE A 1 82 ? 8.712 -0.946 10.344 1.00 92.62 82 ILE A O 1
ATOM 699 N N . LEU A 1 83 ? 6.723 -0.476 11.277 1.00 91.69 83 LEU A N 1
ATOM 700 C CA . LEU A 1 83 ? 6.061 -0.186 10.005 1.00 91.69 83 LEU A CA 1
ATOM 701 C C . LEU A 1 83 ? 6.715 1.002 9.291 1.00 91.69 83 LEU A C 1
ATOM 703 O O . LEU A 1 83 ? 6.921 0.952 8.083 1.00 91.69 83 LEU A O 1
ATOM 707 N N . SER A 1 84 ? 7.085 2.046 10.032 1.00 90.25 84 SER A N 1
ATOM 708 C CA . SER A 1 84 ? 7.767 3.227 9.499 1.00 90.25 84 SER A CA 1
ATOM 709 C C . SER A 1 84 ? 9.095 2.865 8.839 1.00 90.25 84 SER A C 1
ATOM 711 O O . SER A 1 84 ? 9.363 3.307 7.722 1.00 90.25 84 SER A O 1
ATOM 713 N N . VAL A 1 85 ? 9.902 2.025 9.495 1.00 91.56 85 VAL A N 1
ATOM 714 C CA . VAL A 1 85 ? 11.176 1.531 8.952 1.00 91.56 85 VAL A CA 1
ATOM 715 C C . VAL A 1 85 ? 10.944 0.644 7.733 1.00 91.56 85 VAL A C 1
ATOM 717 O O . VAL A 1 85 ? 11.611 0.835 6.723 1.00 91.56 85 VAL A O 1
ATOM 720 N N . TYR A 1 86 ? 9.966 -0.265 7.782 1.00 92.12 86 TYR A N 1
ATOM 721 C CA . TYR A 1 86 ? 9.624 -1.130 6.647 1.00 92.12 86 TYR A CA 1
ATOM 722 C C . TYR A 1 86 ? 9.209 -0.324 5.414 1.00 92.12 86 TYR A C 1
ATOM 724 O O . TYR A 1 86 ? 9.592 -0.611 4.282 1.00 92.12 86 TYR A O 1
ATOM 732 N N . LEU A 1 87 ? 8.430 0.728 5.640 1.00 90.62 87 LEU A N 1
ATOM 733 C CA . LEU A 1 87 ? 8.051 1.670 4.611 1.00 90.62 87 LEU A CA 1
ATOM 734 C C . LEU A 1 87 ? 9.275 2.508 4.169 1.00 90.62 87 LEU A C 1
ATOM 736 O O . LEU A 1 87 ? 9.325 2.980 3.039 1.00 90.62 87 LEU A O 1
ATOM 740 N N . GLY A 1 88 ? 10.315 2.679 4.976 1.00 89.62 88 GLY A N 1
ATOM 741 C CA . GLY A 1 88 ? 11.432 3.570 4.647 1.00 89.62 88 GLY A CA 1
ATOM 742 C C . GLY A 1 88 ? 11.061 5.041 4.849 1.00 89.62 88 GLY A C 1
ATOM 743 O O . GLY A 1 88 ? 11.530 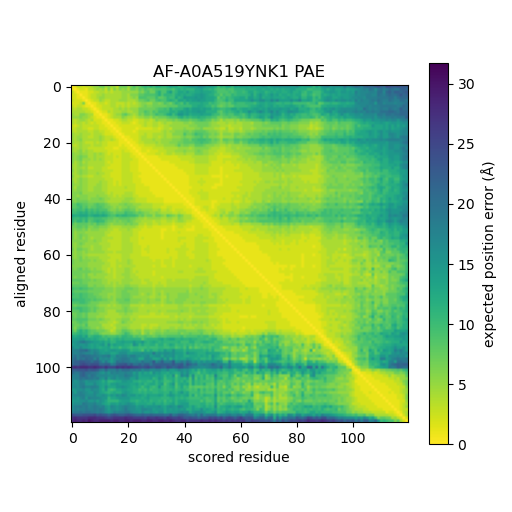5.926 4.137 1.00 89.62 88 GLY A O 1
ATOM 744 N N . HIS A 1 89 ? 10.167 5.316 5.798 1.00 89.12 89 HIS A N 1
ATOM 745 C CA . HIS A 1 89 ? 9.868 6.670 6.235 1.00 89.12 89 HIS A CA 1
ATOM 746 C C . HIS A 1 89 ? 10.958 7.178 7.175 1.00 89.12 89 HIS A C 1
ATOM 748 O O . HIS A 1 89 ? 11.261 6.554 8.189 1.00 89.12 89 HIS A O 1
ATOM 754 N N . LYS A 1 90 ? 11.491 8.363 6.863 1.00 83.38 90 LYS A N 1
ATOM 755 C CA . LYS A 1 90 ? 12.476 9.060 7.701 1.00 83.38 90 LYS A CA 1
ATOM 756 C C . LYS A 1 90 ? 11.887 9.541 9.032 1.00 83.38 90 LYS A C 1
ATOM 758 O O . LYS A 1 90 ? 12.589 9.563 10.035 1.00 83.38 90 LYS A O 1
ATOM 763 N N . TYR A 1 91 ? 10.610 9.925 9.034 1.00 79.50 91 TYR A N 1
ATOM 764 C CA . TYR A 1 91 ? 9.914 10.445 10.208 1.00 79.50 91 TYR A CA 1
ATOM 765 C C . TYR A 1 91 ? 8.663 9.624 10.495 1.00 79.50 91 TYR A C 1
ATOM 767 O O . TYR A 1 91 ? 7.892 9.318 9.584 1.00 79.50 91 TYR A O 1
ATOM 775 N N . LEU A 1 92 ? 8.420 9.341 11.777 1.00 73.19 92 LEU A N 1
ATOM 776 C CA . LEU A 1 92 ? 7.244 8.589 12.220 1.00 73.19 92 LEU A CA 1
ATOM 777 C C . LEU A 1 92 ? 5.928 9.285 11.834 1.00 73.19 92 LEU A C 1
ATOM 779 O O . LEU A 1 92 ? 4.943 8.611 11.542 1.00 73.19 92 LEU A O 1
ATOM 783 N N . ALA A 1 93 ? 5.935 10.619 11.741 1.00 75.00 93 ALA A N 1
ATOM 784 C CA . ALA A 1 93 ? 4.791 11.420 11.303 1.00 75.00 93 ALA A CA 1
ATOM 785 C C . ALA A 1 93 ? 4.274 11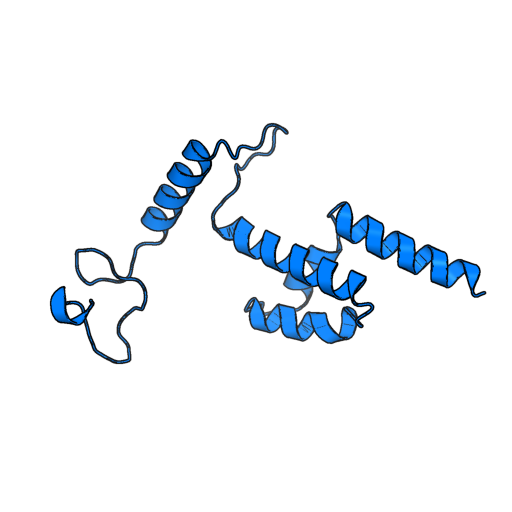.035 9.899 1.00 75.00 93 ALA A C 1
ATOM 787 O O . ALA A 1 93 ? 3.083 11.130 9.616 1.00 75.00 93 ALA A O 1
ATOM 788 N N . HIS A 1 94 ? 5.148 10.539 9.016 1.00 75.25 94 HIS A N 1
ATOM 789 C CA . HIS A 1 94 ? 4.739 10.074 7.684 1.00 75.25 94 HIS A CA 1
ATOM 790 C C . HIS A 1 94 ? 4.004 8.729 7.743 1.00 75.25 94 HIS A C 1
ATOM 792 O O . HIS A 1 94 ? 3.329 8.348 6.794 1.00 75.25 94 HIS A O 1
ATOM 798 N N . THR A 1 95 ? 4.142 7.997 8.849 1.00 71.81 95 THR A N 1
ATOM 799 C CA . THR A 1 95 ? 3.450 6.729 9.109 1.00 71.81 95 THR A CA 1
ATOM 800 C C . THR A 1 95 ? 2.176 6.957 9.920 1.00 71.81 95 THR A C 1
ATOM 802 O O . THR A 1 95 ? 1.195 6.244 9.721 1.00 71.81 95 THR A O 1
ATOM 805 N N . SER A 1 96 ? 2.133 7.981 10.781 1.00 67.25 96 SER A N 1
ATOM 806 C CA . SER A 1 96 ? 0.919 8.318 11.535 1.00 67.25 96 SER A CA 1
ATOM 807 C C . SER A 1 96 ? -0.231 8.788 10.642 1.00 67.25 96 SER A C 1
ATOM 809 O O . SER A 1 96 ? -1.378 8.646 11.043 1.00 67.25 96 SER A O 1
ATOM 811 N N . VAL A 1 97 ? 0.042 9.267 9.420 1.00 67.44 97 VAL A N 1
ATOM 812 C CA . VAL A 1 97 ? -0.997 9.627 8.431 1.00 67.44 97 VAL A CA 1
ATOM 813 C C . VAL A 1 97 ? -1.934 8.459 8.090 1.00 67.44 97 VAL A C 1
ATOM 815 O O . VAL A 1 97 ? -3.090 8.677 7.741 1.00 67.44 97 VAL A O 1
ATOM 818 N N . TYR A 1 98 ? -1.468 7.211 8.227 1.00 66.94 98 TYR A N 1
ATOM 819 C CA . TYR A 1 98 ? -2.294 6.031 7.967 1.00 66.94 98 TYR A CA 1
ATOM 820 C C . TYR A 1 98 ? -3.283 5.732 9.093 1.00 66.94 98 TYR A C 1
ATOM 822 O O . TYR A 1 98 ? -4.234 4.995 8.863 1.00 66.94 98 TYR A O 1
ATOM 830 N N . LEU A 1 99 ? -3.081 6.287 10.291 1.00 62.19 99 LEU A N 1
ATOM 831 C CA . LEU A 1 99 ? -4.002 6.111 11.416 1.00 62.19 99 LEU A CA 1
ATOM 832 C C . LEU A 1 99 ? -5.276 6.943 11.252 1.00 62.19 99 LEU A C 1
ATOM 834 O O . LEU A 1 99 ? -6.251 6.691 11.952 1.00 62.19 99 LEU A O 1
ATOM 838 N N . THR A 1 100 ? -5.272 7.940 10.364 1.00 57.78 100 THR A N 1
ATOM 839 C CA . THR A 1 100 ? -6.235 9.034 10.480 1.00 57.78 100 THR A CA 1
ATOM 840 C C . THR A 1 100 ? -7.541 8.838 9.705 1.00 57.78 100 THR A C 1
ATOM 842 O O . THR A 1 100 ? -8.545 9.368 10.157 1.00 57.78 100 THR A O 1
ATOM 845 N N . MET A 1 101 ? -7.626 8.087 8.597 1.00 58.66 101 MET A N 1
ATOM 846 C CA . MET A 1 101 ? -8.874 8.089 7.798 1.00 58.66 101 MET A CA 1
ATOM 847 C C . MET A 1 101 ? -9.080 6.860 6.894 1.00 58.66 101 MET A C 1
ATOM 849 O O . MET A 1 101 ? -9.069 6.972 5.671 1.00 58.66 101 MET A O 1
ATOM 853 N N . THR A 1 102 ? -9.332 5.676 7.452 1.00 68.50 102 THR A N 1
ATOM 854 C CA . THR A 1 102 ? -10.078 4.652 6.688 1.00 68.50 102 THR A CA 1
ATOM 855 C C . THR A 1 102 ? -11.223 4.132 7.533 1.00 68.50 102 THR A C 1
ATOM 857 O O . THR A 1 102 ? -11.048 3.977 8.740 1.00 68.50 102 THR A O 1
ATOM 860 N N . ASP A 1 103 ? -12.375 3.859 6.916 1.00 72.75 103 ASP A N 1
ATOM 861 C CA . ASP A 1 103 ? -13.582 3.414 7.629 1.00 72.75 103 ASP A CA 1
ATOM 862 C C . ASP A 1 103 ? -13.300 2.198 8.517 1.00 72.75 103 ASP A C 1
ATOM 864 O O . ASP A 1 103 ? -13.732 2.145 9.665 1.00 72.75 103 ASP A O 1
ATOM 868 N N . ASN A 1 104 ? -12.474 1.269 8.029 1.00 72.81 104 ASN A N 1
ATOM 869 C CA . ASN A 1 104 ? -12.061 0.089 8.785 1.00 72.81 104 ASN A CA 1
ATOM 870 C C . ASN A 1 104 ? -11.194 0.443 10.005 1.00 72.81 104 ASN A C 1
ATOM 872 O O . ASN A 1 104 ? -11.405 -0.110 11.080 1.00 72.81 104 ASN A O 1
ATOM 876 N N . LEU A 1 105 ? -10.237 1.371 9.880 1.00 75.25 105 LEU A N 1
ATOM 877 C CA . LEU A 1 105 ? -9.422 1.801 11.027 1.00 75.25 105 LEU A CA 1
ATOM 878 C C . LEU A 1 105 ? -10.233 2.608 12.040 1.00 75.25 105 LEU A C 1
ATOM 880 O O . LEU A 1 105 ? -10.050 2.425 13.241 1.00 75.25 105 LEU A O 1
ATOM 884 N N . LEU A 1 106 ? -11.149 3.457 11.570 1.00 79.88 106 LEU A N 1
ATOM 885 C CA . LEU A 1 106 ? -12.076 4.182 12.436 1.00 79.88 106 LEU A CA 1
ATOM 886 C C . LEU A 1 106 ? -13.008 3.222 13.177 1.00 79.88 106 LEU A C 1
ATOM 888 O O . LEU A 1 106 ? -13.262 3.419 14.363 1.00 79.88 106 LEU A O 1
ATOM 892 N N . TYR A 1 107 ? -13.470 2.159 12.516 1.00 82.06 107 TYR A N 1
ATOM 893 C CA . TYR A 1 107 ? -14.262 1.112 13.151 1.00 82.06 107 TYR A CA 1
ATOM 894 C C . TYR A 1 107 ? -13.483 0.402 14.268 1.00 82.06 107 TYR A C 1
ATOM 896 O O . TYR A 1 107 ? -13.964 0.326 15.398 1.00 82.06 107 TYR A O 1
ATOM 904 N N . GLU A 1 108 ? -12.257 -0.051 14.001 1.00 82.50 108 GLU A N 1
ATOM 905 C CA . GLU A 1 108 ? -11.419 -0.698 15.022 1.00 82.50 108 GLU A CA 1
ATOM 906 C C . GLU A 1 108 ? -11.072 0.254 16.184 1.00 82.50 108 GLU A C 1
ATOM 908 O O . GLU A 1 108 ? -11.083 -0.139 17.357 1.00 82.50 108 GLU A O 1
ATOM 913 N N . ALA A 1 109 ? -10.814 1.533 15.885 1.00 81.44 109 ALA A N 1
ATOM 914 C CA . ALA A 1 109 ? -10.589 2.563 16.897 1.00 81.44 109 ALA A CA 1
ATOM 915 C C . ALA A 1 109 ? -11.835 2.782 17.772 1.00 81.44 109 ALA A C 1
ATOM 917 O O . ALA A 1 109 ? -11.722 2.814 19.001 1.00 81.44 109 ALA A O 1
ATOM 918 N N . LYS A 1 110 ? -13.024 2.854 17.158 1.00 84.69 110 LYS A N 1
ATOM 919 C CA . LYS A 1 110 ? -14.315 2.938 17.854 1.00 84.69 110 LYS A CA 1
ATOM 920 C C . LYS A 1 110 ? -14.505 1.757 18.807 1.00 84.69 110 LYS A C 1
ATOM 922 O O . LYS A 1 110 ? -14.805 1.974 19.976 1.00 84.69 110 LYS A O 1
ATOM 927 N N . VAL A 1 111 ? -14.293 0.523 18.343 1.00 84.31 111 VAL A N 1
ATOM 928 C CA . VAL A 1 111 ? -14.450 -0.688 19.172 1.00 84.31 111 VAL A CA 1
ATOM 929 C C . VAL A 1 111 ? -13.538 -0.648 20.401 1.00 84.31 111 VAL A C 1
ATOM 931 O O . VAL A 1 111 ? -13.960 -1.008 21.501 1.00 84.31 111 VAL A O 1
ATOM 934 N N . ARG A 1 112 ? -12.287 -0.191 20.251 1.00 83.50 112 ARG A N 1
ATOM 935 C CA . ARG A 1 112 ? -11.370 -0.029 21.392 1.00 83.50 112 ARG A CA 1
ATOM 936 C C . ARG A 1 112 ? -11.841 1.040 22.370 1.00 83.50 112 ARG A C 1
ATOM 938 O O . ARG A 1 112 ? -11.793 0.805 23.575 1.00 83.50 112 ARG A O 1
ATOM 945 N N . PHE A 1 113 ? -12.304 2.178 21.862 1.00 86.06 113 PHE A N 1
ATOM 946 C CA . PHE A 1 113 ? -12.813 3.261 22.697 1.00 86.06 113 PHE A CA 1
ATOM 947 C C . PHE A 1 113 ? -14.050 2.832 23.499 1.00 86.06 113 PHE A C 1
ATOM 949 O O . PHE A 1 113 ? -14.102 3.054 24.704 1.00 86.06 113 PHE A O 1
ATOM 956 N N . GLU A 1 114 ? -15.001 2.129 22.877 1.00 88.81 114 GLU A N 1
ATOM 957 C CA . GLU A 1 114 ? -16.183 1.601 23.573 1.00 88.81 114 GLU A CA 1
ATOM 958 C C . GLU A 1 114 ? -15.823 0.620 24.697 1.00 88.81 114 GLU A C 1
ATOM 960 O O . GLU A 1 114 ? -16.466 0.632 25.744 1.00 88.81 114 GLU A O 1
ATOM 965 N N . LYS A 1 115 ? -14.802 -0.228 24.504 1.00 86.69 115 LYS A N 1
ATOM 966 C CA . LYS A 1 115 ? -14.30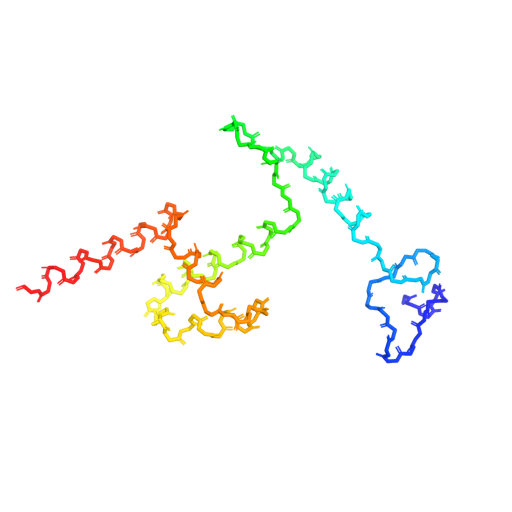6 -1.124 25.563 1.00 86.69 115 LYS A CA 1
ATOM 967 C C . LYS A 1 115 ? -13.688 -0.342 26.716 1.00 86.69 115 LYS A C 1
ATOM 969 O O . LYS A 1 115 ? -13.982 -0.654 27.863 1.00 86.69 115 LYS A O 1
ATOM 974 N N . TYR A 1 116 ? -12.861 0.659 26.413 1.00 87.31 116 TYR A N 1
ATOM 975 C CA . TYR A 1 116 ? -12.236 1.508 27.427 1.00 87.31 116 TYR A CA 1
ATOM 976 C C . TYR A 1 116 ? -13.292 2.188 28.311 1.00 87.31 116 TYR A C 1
ATOM 978 O O . TYR A 1 116 ? -13.271 2.003 29.521 1.00 87.31 116 TYR A O 1
ATOM 986 N N . VAL A 1 117 ? -14.282 2.849 27.701 1.00 89.75 117 VAL A N 1
ATOM 987 C CA . VAL A 1 117 ? -15.342 3.577 28.426 1.00 89.75 117 VAL A CA 1
ATOM 988 C C . VAL A 1 117 ? -16.260 2.659 29.244 1.00 89.75 117 VAL A C 1
ATOM 990 O O . VAL A 1 117 ? -16.805 3.097 30.242 1.00 89.75 117 VAL A O 1
ATOM 993 N N . LYS A 1 118 ? -16.462 1.398 28.837 1.00 80.81 118 LYS A N 1
ATOM 994 C CA . LYS A 1 118 ? -17.307 0.433 29.573 1.00 80.81 118 LYS A CA 1
ATOM 995 C C . LYS A 1 118 ? -16.593 -0.283 30.724 1.00 80.81 118 LYS A C 1
ATOM 997 O O . LYS A 1 118 ? -17.246 -1.020 31.457 1.00 80.81 118 LYS A O 1
ATOM 1002 N N . THR A 1 119 ? -15.267 -0.180 30.797 1.00 69.88 119 THR A N 1
ATOM 1003 C CA . THR A 1 119 ? -14.463 -0.843 31.839 1.00 69.88 119 THR A 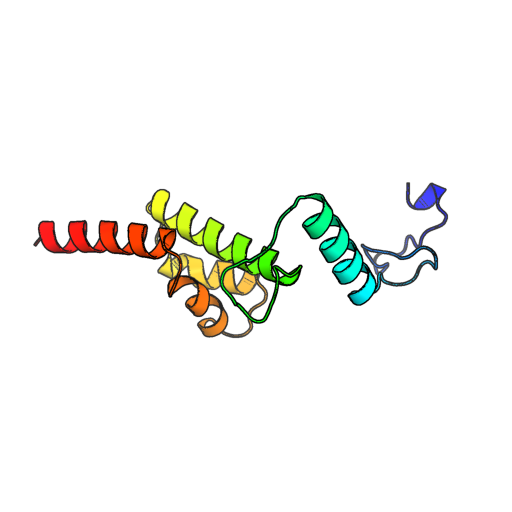CA 1
ATOM 1004 C C . THR A 1 119 ? -14.185 0.097 33.023 1.00 69.88 119 THR A C 1
ATOM 1006 O O . THR A 1 119 ? -13.727 -0.372 34.062 1.00 69.88 119 THR A O 1
ATOM 1009 N N . GLU A 1 120 ? -14.491 1.390 32.875 1.00 47.28 120 GLU A N 1
ATOM 1010 C CA . GLU A 1 120 ? -14.606 2.384 33.956 1.00 47.28 120 GLU A CA 1
ATOM 1011 C C . GLU A 1 120 ? -16.073 2.554 34.383 1.00 47.28 120 GLU A C 1
ATOM 1013 O O . GLU A 1 120 ? -16.298 2.834 35.582 1.00 47.28 120 GLU A O 1
#

Radius of gyration: 19.96 Å; Cα contacts (8 Å, |Δi|>4): 72; chains: 1; bounding box: 44×32×57 Å

pLDDT: mean 86.73, std 8.87, range [47.28, 97.5]

Solvent-accessible surface area (backbone atoms only — not comparable to full-atom values): 7446 Å² total; per-residue (Å²): 106,56,76,81,68,72,42,81,79,56,95,84,45,65,89,54,59,39,99,83,67,40,69,51,56,65,70,61,51,47,52,52,47,50,54,51,34,57,75,70,66,62,71,74,85,82,79,64,95,65,63,87,50,72,71,50,52,57,53,51,48,54,43,54,53,51,45,51,33,53,77,69,69,48,67,56,81,77,44,48,61,57,52,18,56,76,72,65,47,92,46,63,71,75,48,53,62,63,74,72,81,44,74,68,48,52,48,54,50,48,56,52,50,55,52,56,66,70,75,108

Mean predicted aligned error: 7.42 Å

Sequence (120 aa):
WRVQQKHPQANDAWLFIGKNNQAFNQWTLEDAFKRIREKAGIKRTDGATYQPRLHDLRHSFAVNRLVSWYQENKNVQQLLPILSVYLGHKYLAHTSVYLTMTDNLLYEAKVRFEKYVKTE